Protein AF-A0A933IE70-F1 (afdb_monomer_lite)

Structure (mmCIF, N/CA/C/O backbone):
data_AF-A0A933IE70-F1
#
_entry.id   AF-A0A933IE70-F1
#
loop_
_atom_site.group_PDB
_atom_site.id
_atom_site.type_symbol
_atom_site.label_atom_id
_atom_site.label_alt_id
_atom_site.label_comp_id
_atom_site.label_asym_id
_atom_site.label_entity_id
_atom_site.label_seq_id
_atom_site.pdbx_PDB_ins_code
_atom_site.Cartn_x
_atom_site.Cartn_y
_atom_site.Cartn_z
_atom_site.occupancy
_atom_site.B_iso_or_equiv
_atom_site.auth_seq_id
_atom_site.auth_comp_id
_atom_site.auth_asym_id
_atom_site.auth_atom_id
_atom_site.pdbx_PDB_model_num
ATOM 1 N N . MET A 1 1 ? 21.803 9.027 -7.345 1.00 64.06 1 MET A N 1
ATOM 2 C CA . MET A 1 1 ? 20.384 8.724 -7.070 1.00 64.06 1 MET A CA 1
ATOM 3 C C . MET A 1 1 ? 19.735 10.018 -6.611 1.00 64.06 1 MET A C 1
ATOM 5 O O . MET A 1 1 ? 20.336 10.688 -5.778 1.00 64.06 1 MET A O 1
ATOM 9 N N . GLY A 1 2 ? 18.633 10.448 -7.228 1.00 88.12 2 GLY A N 1
ATOM 10 C CA . GLY A 1 2 ? 18.007 11.730 -6.888 1.00 88.12 2 GLY A CA 1
ATOM 11 C C . GLY A 1 2 ? 17.283 11.669 -5.539 1.00 88.12 2 GLY A C 1
ATOM 12 O O . GLY A 1 2 ? 16.903 10.592 -5.092 1.00 88.12 2 GLY A O 1
ATOM 13 N N . HIS A 1 3 ? 17.045 12.817 -4.901 1.00 89.12 3 HIS A N 1
ATOM 14 C CA . HIS A 1 3 ? 16.307 12.882 -3.628 1.00 89.12 3 HIS A CA 1
ATOM 15 C C . HIS A 1 3 ? 14.914 12.221 -3.717 1.00 89.12 3 HIS A C 1
ATOM 17 O O . HIS A 1 3 ? 14.511 11.470 -2.833 1.00 89.12 3 HIS A O 1
ATOM 23 N N . PHE A 1 4 ? 14.211 12.408 -4.839 1.00 89.69 4 PHE A N 1
ATOM 24 C CA . PHE A 1 4 ? 12.915 11.769 -5.090 1.00 89.69 4 PHE A CA 1
ATOM 25 C C . PHE A 1 4 ? 12.994 10.246 -5.260 1.00 89.69 4 PHE A C 1
ATOM 27 O O . PHE A 1 4 ? 12.036 9.547 -4.942 1.00 89.69 4 PHE A O 1
ATOM 34 N N . ASP A 1 5 ? 14.120 9.709 -5.733 1.00 93.44 5 ASP A N 1
ATOM 35 C CA . ASP A 1 5 ? 14.305 8.258 -5.835 1.00 93.44 5 ASP A CA 1
ATOM 36 C C . ASP A 1 5 ? 14.406 7.629 -4.446 1.00 93.44 5 ASP A C 1
ATOM 38 O O . ASP A 1 5 ? 13.807 6.589 -4.199 1.00 93.44 5 ASP A O 1
ATOM 42 N N . GLN A 1 6 ? 15.102 8.296 -3.523 1.00 93.44 6 GLN A N 1
ATOM 43 C CA . GLN A 1 6 ? 15.223 7.842 -2.137 1.00 93.44 6 GLN A CA 1
ATOM 44 C C . GLN A 1 6 ? 13.861 7.826 -1.435 1.00 93.44 6 GLN A C 1
ATOM 46 O O . GLN A 1 6 ? 13.533 6.857 -0.758 1.00 93.44 6 GLN A O 1
ATOM 51 N N . LEU A 1 7 ? 13.035 8.858 -1.646 1.00 93.50 7 LEU A N 1
ATOM 52 C CA . LEU A 1 7 ? 11.674 8.905 -1.100 1.00 93.50 7 LEU A CA 1
ATOM 53 C C . LEU A 1 7 ? 10.782 7.797 -1.673 1.00 93.50 7 LEU A C 1
ATOM 55 O O . LEU A 1 7 ? 10.046 7.152 -0.927 1.00 93.50 7 LEU A O 1
ATOM 59 N N . ARG A 1 8 ? 10.868 7.538 -2.985 1.00 94.50 8 ARG A N 1
ATOM 60 C CA . ARG A 1 8 ? 10.130 6.435 -3.619 1.00 94.50 8 ARG A CA 1
ATOM 61 C C . ARG A 1 8 ? 10.550 5.082 -3.062 1.00 94.50 8 ARG A C 1
ATOM 63 O O . ARG A 1 8 ? 9.685 4.267 -2.767 1.00 94.50 8 ARG A O 1
ATOM 70 N N . GLN A 1 9 ? 11.849 4.858 -2.897 1.00 95.50 9 GLN A N 1
ATOM 71 C CA . GLN A 1 9 ? 12.360 3.623 -2.314 1.00 95.50 9 GLN A CA 1
ATOM 72 C C . GLN A 1 9 ? 11.875 3.441 -0.869 1.00 95.50 9 GLN A C 1
ATOM 74 O O . GLN A 1 9 ? 11.290 2.410 -0.560 1.00 95.50 9 GLN A O 1
ATOM 79 N N . ALA A 1 10 ? 12.024 4.457 -0.016 1.00 95.38 10 ALA A N 1
ATOM 80 C CA . ALA A 1 10 ? 11.586 4.382 1.378 1.00 95.38 10 ALA A CA 1
ATOM 81 C C . ALA A 1 10 ? 10.072 4.125 1.502 1.00 95.38 10 ALA A C 1
ATOM 83 O O . ALA A 1 10 ? 9.631 3.343 2.342 1.00 95.38 10 ALA A O 1
ATOM 84 N N . SER A 1 11 ? 9.266 4.746 0.633 1.00 95.50 11 SER A N 1
ATOM 85 C CA . SER A 1 11 ? 7.828 4.473 0.560 1.00 95.50 11 SER 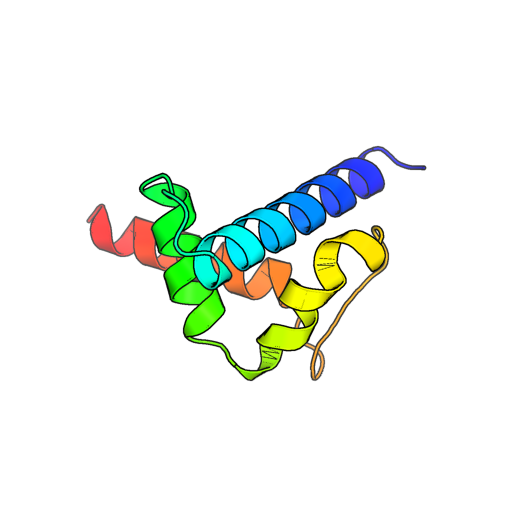A CA 1
ATOM 86 C C . SER A 1 11 ? 7.561 3.000 0.242 1.00 95.50 11 SER A C 1
ATOM 88 O O . SER A 1 11 ? 6.796 2.348 0.949 1.00 95.50 11 SER A O 1
ATOM 90 N N . ARG A 1 12 ? 8.238 2.441 -0.764 1.00 96.62 12 ARG A N 1
ATOM 91 C CA . ARG A 1 12 ? 8.076 1.040 -1.174 1.00 96.62 12 ARG A CA 1
ATOM 92 C C . ARG A 1 12 ? 8.509 0.048 -0.101 1.00 96.62 12 ARG A C 1
ATOM 94 O O . ARG A 1 12 ? 7.793 -0.922 0.142 1.00 96.62 12 ARG A O 1
ATOM 101 N N . GLU A 1 13 ? 9.612 0.314 0.585 1.00 97.25 13 GLU A N 1
ATOM 102 C CA . GLU A 1 13 ? 10.050 -0.476 1.741 1.00 97.25 13 GLU A CA 1
ATOM 103 C C . GLU A 1 13 ? 8.997 -0.446 2.862 1.00 97.25 13 GLU A C 1
ATOM 105 O O . GLU A 1 13 ? 8.716 -1.472 3.483 1.00 97.25 13 GLU A O 1
ATOM 110 N N . ASN A 1 14 ? 8.343 0.700 3.085 1.00 97.75 14 ASN A N 1
ATOM 111 C CA . ASN A 1 14 ? 7.266 0.807 4.067 1.00 97.75 14 ASN A CA 1
ATOM 112 C C . ASN A 1 14 ? 6.024 -0.018 3.684 1.00 97.75 14 ASN A C 1
ATOM 114 O O . ASN A 1 14 ? 5.485 -0.722 4.538 1.00 97.75 14 ASN A O 1
ATOM 118 N N . PHE A 1 15 ? 5.602 0.018 2.415 1.00 98.31 15 PHE A N 1
ATOM 119 C CA . PHE A 1 15 ? 4.521 -0.840 1.910 1.00 98.31 15 PHE A CA 1
ATOM 120 C C . PHE A 1 15 ? 4.853 -2.326 2.098 1.00 98.31 15 PHE A C 1
ATOM 122 O O . PHE A 1 15 ? 4.029 -3.071 2.626 1.00 98.31 15 PHE A O 1
ATOM 129 N N . HIS A 1 16 ? 6.073 -2.747 1.749 1.00 98.38 16 HIS A N 1
ATOM 130 C CA . HIS A 1 16 ? 6.513 -4.128 1.966 1.00 98.38 16 HIS A CA 1
ATOM 131 C C . HIS A 1 16 ? 6.438 -4.519 3.448 1.00 98.38 16 HIS A C 1
ATOM 133 O O . HIS A 1 16 ? 5.887 -5.554 3.811 1.00 98.38 16 HIS A O 1
ATOM 139 N N . ARG A 1 17 ? 6.943 -3.656 4.338 1.00 98.56 17 ARG A N 1
ATOM 140 C CA . ARG A 1 17 ? 6.941 -3.900 5.785 1.00 98.56 17 ARG A CA 1
ATOM 141 C C . ARG A 1 17 ? 5.527 -4.069 6.347 1.00 98.56 17 ARG A C 1
ATOM 143 O O . ARG A 1 17 ? 5.325 -4.951 7.182 1.00 98.56 17 ARG A O 1
ATOM 150 N N . ILE A 1 18 ? 4.573 -3.237 5.921 1.00 98.69 18 ILE A N 1
ATOM 151 C CA . ILE A 1 18 ? 3.163 -3.361 6.326 1.00 98.69 18 ILE A CA 1
ATOM 152 C C . ILE A 1 18 ? 2.595 -4.694 5.829 1.00 98.69 18 ILE A C 1
ATOM 154 O O . ILE A 1 18 ? 1.998 -5.426 6.615 1.00 98.69 18 ILE A O 1
ATOM 158 N N . TRP A 1 19 ? 2.846 -5.054 4.567 1.00 98.62 19 TRP A N 1
ATOM 159 C CA . TRP A 1 19 ? 2.402 -6.326 3.994 1.00 98.62 19 TRP A CA 1
ATOM 160 C C . TRP A 1 19 ? 2.929 -7.541 4.766 1.00 98.62 19 TRP A C 1
ATOM 162 O O . TRP A 1 19 ? 2.165 -8.424 5.157 1.00 98.62 19 TRP A O 1
ATOM 172 N N . GLU A 1 20 ? 4.225 -7.556 5.078 1.00 98.62 20 GLU A N 1
ATOM 173 C CA . GLU A 1 20 ? 4.835 -8.602 5.900 1.00 98.62 20 GLU A CA 1
ATOM 174 C C . GLU A 1 20 ? 4.239 -8.660 7.307 1.00 98.62 20 GLU A C 1
ATOM 176 O O . GLU A 1 20 ? 4.008 -9.743 7.845 1.00 98.62 20 GLU A O 1
ATOM 181 N N . ALA A 1 21 ? 3.966 -7.506 7.917 1.00 98.56 21 ALA A N 1
ATOM 182 C CA . ALA A 1 21 ? 3.336 -7.453 9.227 1.00 98.56 21 ALA A CA 1
ATOM 183 C C . ALA A 1 21 ? 1.917 -8.046 9.209 1.00 98.56 21 ALA A C 1
ATOM 185 O O . ALA A 1 21 ? 1.589 -8.802 10.123 1.00 98.56 21 ALA A O 1
ATOM 186 N N . VAL A 1 22 ? 1.131 -7.807 8.152 1.00 98.00 22 VAL A N 1
ATOM 187 C CA . VAL A 1 22 ? -0.181 -8.447 7.944 1.00 98.00 22 VAL A CA 1
ATOM 188 C C . VAL A 1 22 ? -0.039 -9.963 7.831 1.00 98.00 22 VAL A C 1
ATOM 190 O O . VAL A 1 22 ? -0.654 -10.689 8.613 1.00 98.00 22 VAL A O 1
ATOM 193 N N . LYS A 1 23 ? 0.815 -10.458 6.921 1.00 97.62 23 LYS A N 1
ATOM 194 C CA . LYS A 1 23 ? 1.014 -11.907 6.705 1.00 97.62 23 LYS A CA 1
ATOM 195 C C . LYS A 1 23 ? 1.444 -12.642 7.974 1.00 97.62 23 LYS A C 1
ATOM 197 O O . LYS A 1 23 ? 1.112 -13.808 8.164 1.00 97.62 23 LYS A O 1
ATOM 202 N N . GLN A 1 24 ? 2.198 -11.966 8.834 1.00 98.06 24 GLN A N 1
ATOM 203 C CA . GLN A 1 24 ? 2.771 -12.542 10.047 1.00 98.06 24 GLN A CA 1
ATOM 204 C C . GLN A 1 24 ? 1.944 -12.257 11.309 1.00 98.06 24 GLN A C 1
ATOM 206 O O . GLN A 1 24 ? 2.348 -12.661 12.399 1.00 98.06 24 GLN A O 1
ATOM 211 N N . GLY A 1 25 ? 0.814 -11.550 11.192 1.00 97.06 25 GLY A N 1
ATOM 212 C CA . GLY A 1 25 ? -0.022 -11.168 12.333 1.00 97.06 25 GLY A CA 1
ATOM 213 C C . GLY A 1 25 ? 0.694 -10.270 13.348 1.00 97.06 25 GLY A C 1
ATOM 214 O O . GLY A 1 25 ? 0.409 -10.338 14.545 1.00 97.06 25 GLY A O 1
ATOM 215 N N . ARG A 1 26 ? 1.662 -9.460 12.902 1.00 97.69 26 ARG A N 1
ATOM 216 C CA . ARG A 1 26 ? 2.368 -8.503 13.765 1.00 97.69 26 ARG A CA 1
ATOM 217 C C . ARG A 1 26 ? 1.457 -7.323 14.096 1.00 97.69 26 ARG A C 1
ATOM 219 O O . ARG A 1 26 ? 0.562 -6.974 13.332 1.00 97.69 26 ARG A O 1
ATOM 226 N N . ALA A 1 27 ? 1.715 -6.688 15.236 1.00 97.12 27 ALA A N 1
ATOM 227 C CA . ALA A 1 27 ? 1.003 -5.476 15.613 1.00 97.12 27 ALA A CA 1
ATOM 228 C C . ALA A 1 27 ? 1.258 -4.355 14.592 1.00 97.12 27 ALA A C 1
ATOM 230 O O . ALA A 1 27 ? 2.404 -4.112 14.212 1.00 97.12 27 ALA A O 1
ATOM 231 N N . LEU A 1 28 ? 0.181 -3.680 14.199 1.00 98.19 28 LEU A N 1
ATOM 232 C CA . LEU A 1 28 ? 0.181 -2.511 13.328 1.00 98.19 28 LEU A CA 1
ATOM 233 C C . LEU A 1 28 ? -0.295 -1.293 14.123 1.00 98.19 28 LEU A C 1
ATOM 235 O O . LEU A 1 28 ? -1.163 -1.411 14.995 1.00 98.19 28 LEU A O 1
ATOM 239 N N . THR A 1 29 ? 0.244 -0.118 13.816 1.00 97.94 29 THR A N 1
ATOM 240 C CA . THR A 1 29 ? -0.330 1.147 14.290 1.00 97.94 29 THR A CA 1
ATOM 241 C C . THR A 1 29 ? -1.717 1.369 13.667 1.00 97.94 29 THR A C 1
ATOM 243 O O . THR A 1 29 ? -2.051 0.739 12.661 1.00 97.94 29 THR A O 1
ATOM 246 N N . PRO A 1 30 ? -2.551 2.276 14.211 1.00 95.81 30 PRO A N 1
ATOM 247 C CA . PRO A 1 30 ? -3.842 2.595 13.598 1.00 95.81 30 PRO A CA 1
ATOM 248 C C . PRO A 1 30 ? -3.727 3.057 12.139 1.00 95.81 30 PRO A C 1
ATOM 250 O O . PRO A 1 30 ? -4.542 2.665 11.313 1.00 95.81 30 PRO A O 1
ATOM 253 N N . GLU A 1 31 ? -2.704 3.849 11.808 1.00 95.44 31 GLU A N 1
ATOM 254 C CA . GLU A 1 31 ? -2.457 4.296 1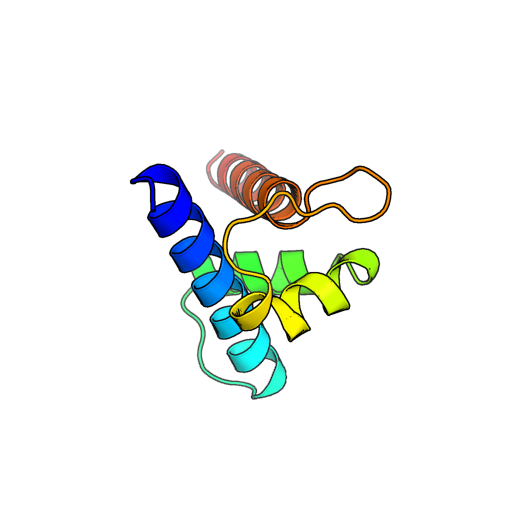0.433 1.00 95.44 31 GLU A CA 1
ATOM 255 C C . GLU A 1 31 ? -2.047 3.130 9.528 1.00 95.44 31 GLU A C 1
ATOM 257 O O . GLU A 1 31 ? -2.629 2.934 8.464 1.00 95.44 31 GLU A O 1
ATOM 262 N N . GLU A 1 32 ? -1.100 2.303 9.975 1.00 98.00 32 GLU A N 1
ATOM 263 C CA . GLU A 1 32 ? -0.670 1.118 9.228 1.00 98.00 32 GLU A CA 1
ATOM 264 C C . GLU A 1 32 ? -1.810 0.128 9.008 1.00 98.00 32 GLU A C 1
ATOM 266 O O . GLU A 1 32 ? -1.850 -0.525 7.971 1.00 98.00 32 GLU A O 1
ATOM 271 N N . LYS A 1 33 ? -2.744 0.025 9.960 1.00 97.81 33 LYS A N 1
ATOM 272 C CA . LYS A 1 33 ? -3.919 -0.829 9.828 1.00 97.81 33 LYS A CA 1
ATOM 273 C C . LYS A 1 33 ? -4.814 -0.383 8.671 1.00 97.81 33 LYS A C 1
ATOM 275 O O . LYS A 1 33 ? -5.239 -1.231 7.901 1.00 97.81 33 LYS A O 1
ATOM 280 N N . ARG A 1 34 ? -5.034 0.922 8.485 1.00 97.50 34 ARG A N 1
ATOM 281 C CA . ARG A 1 34 ? -5.809 1.424 7.333 1.00 97.50 34 ARG A CA 1
ATOM 282 C C . ARG A 1 34 ? -5.126 1.104 6.011 1.00 97.50 34 ARG A C 1
ATOM 284 O O . ARG A 1 34 ? -5.766 0.618 5.087 1.00 97.50 34 ARG A O 1
ATOM 291 N N . PHE A 1 35 ? -3.808 1.307 5.941 1.00 98.50 35 PHE A N 1
ATOM 292 C CA . PHE A 1 35 ? -3.029 0.891 4.774 1.00 98.50 35 PHE A CA 1
ATOM 293 C C . PHE A 1 35 ? -3.127 -0.617 4.538 1.00 98.50 35 PHE A C 1
ATOM 295 O O . PHE A 1 35 ? -3.357 -1.032 3.410 1.00 98.50 35 PHE A O 1
ATOM 302 N N . ALA A 1 36 ? -3.001 -1.436 5.581 1.00 98.50 36 ALA A N 1
ATOM 303 C CA . ALA A 1 36 ? -3.142 -2.884 5.491 1.00 98.50 36 ALA A CA 1
ATOM 304 C C . ALA A 1 36 ? -4.531 -3.318 5.003 1.00 98.50 36 ALA A C 1
ATOM 306 O O . ALA A 1 36 ? -4.626 -4.228 4.179 1.00 98.50 36 ALA A O 1
ATOM 307 N N . ASP A 1 37 ? -5.594 -2.68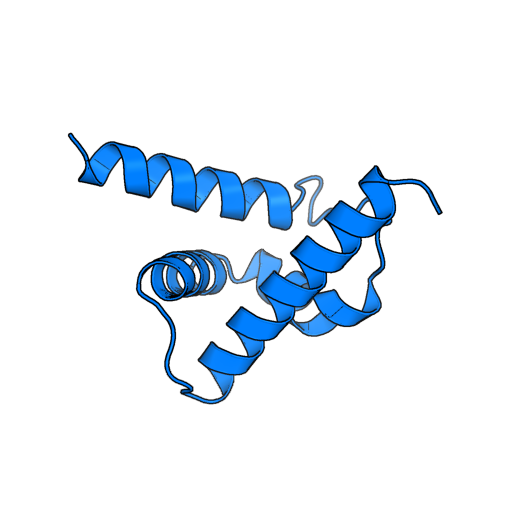5 5.493 1.00 98.12 37 ASP A N 1
ATOM 308 C CA . ASP A 1 37 ? -6.970 -2.977 5.093 1.00 98.12 37 ASP A CA 1
ATOM 309 C C . ASP A 1 37 ? -7.179 -2.611 3.609 1.00 98.12 37 ASP A C 1
ATOM 311 O O . ASP A 1 37 ? -7.616 -3.458 2.826 1.00 98.12 37 ASP A O 1
ATOM 315 N N . ALA A 1 38 ? -6.733 -1.424 3.178 1.00 98.31 38 ALA A N 1
ATOM 316 C CA . ALA A 1 38 ? -6.777 -1.010 1.773 1.00 98.31 38 ALA A CA 1
ATOM 317 C C . ALA A 1 38 ? -5.913 -1.907 0.860 1.00 98.31 38 ALA A C 1
ATOM 319 O O . ALA A 1 38 ? -6.333 -2.283 -0.233 1.00 98.31 38 ALA A O 1
ATOM 320 N N . MET A 1 39 ? -4.711 -2.299 1.297 1.00 98.50 39 MET A N 1
ATOM 321 C CA . MET A 1 39 ? -3.820 -3.190 0.539 1.00 98.50 39 MET A CA 1
ATOM 322 C C . MET A 1 39 ? -4.431 -4.578 0.322 1.00 98.50 39 MET A C 1
ATOM 324 O O . MET A 1 39 ? -4.268 -5.134 -0.763 1.00 98.50 39 MET A O 1
ATOM 328 N N . GLN A 1 40 ? -5.121 -5.127 1.328 1.00 98.38 40 GLN A N 1
ATOM 329 C CA . GLN A 1 40 ? -5.810 -6.423 1.247 1.00 98.38 40 GLN A CA 1
ATOM 330 C C . GLN A 1 40 ? -7.098 -6.360 0.414 1.00 98.38 40 GLN A C 1
ATOM 332 O O . GLN A 1 40 ? -7.503 -7.367 -0.166 1.00 98.38 40 GLN A O 1
ATOM 337 N N . ALA A 1 41 ? -7.745 -5.193 0.344 1.00 98.12 41 ALA A N 1
ATOM 338 C CA . ALA A 1 41 ? -8.942 -4.984 -0.468 1.00 98.12 41 ALA A CA 1
ATOM 339 C C . ALA A 1 41 ? -8.663 -4.984 -1.985 1.00 98.12 41 ALA A C 1
ATOM 341 O O . ALA A 1 41 ? -9.600 -5.120 -2.770 1.00 98.12 41 ALA A O 1
ATOM 342 N N . HIS A 1 42 ? -7.393 -4.867 -2.391 1.00 98.12 42 HIS A N 1
ATOM 343 C CA . HIS A 1 42 ? -6.947 -4.806 -3.785 1.00 98.12 42 HIS A CA 1
ATOM 344 C C . HIS A 1 42 ? -6.041 -6.001 -4.152 1.00 98.12 42 HIS A C 1
ATOM 346 O O . HIS A 1 42 ? -4.810 -5.858 -4.215 1.00 98.12 42 HIS A O 1
ATOM 352 N N . PRO A 1 43 ? -6.618 -7.193 -4.412 1.00 97.69 43 PRO A N 1
ATOM 353 C CA . PRO A 1 43 ? -5.855 -8.389 -4.769 1.00 97.69 43 PRO A CA 1
ATOM 354 C C . PRO A 1 43 ? -5.016 -8.238 -6.044 1.00 97.69 43 PRO A C 1
ATOM 356 O O . PRO A 1 43 ? -3.966 -8.873 -6.160 1.00 97.69 43 PRO A O 1
ATOM 359 N N . GLU A 1 44 ? -5.420 -7.368 -6.971 1.00 97.88 44 GLU A N 1
ATOM 360 C CA . GLU A 1 44 ? -4.668 -7.012 -8.178 1.00 97.88 44 GLU A CA 1
ATOM 361 C C . GLU A 1 44 ? -3.271 -6.445 -7.873 1.00 97.88 44 GLU A C 1
ATOM 363 O O . GLU A 1 44 ? -2.355 -6.567 -8.688 1.00 97.88 44 GLU A O 1
ATOM 368 N N . TYR A 1 45 ? -3.068 -5.886 -6.676 1.00 98.06 45 TYR A N 1
ATOM 369 C CA . TYR A 1 45 ? -1.805 -5.283 -6.259 1.00 98.06 45 TYR A CA 1
ATOM 370 C C . TYR A 1 45 ? -1.000 -6.139 -5.279 1.00 98.06 45 TYR A C 1
ATOM 372 O O . TYR A 1 45 ? 0.098 -5.737 -4.903 1.00 98.06 45 TYR A O 1
ATOM 380 N N . HIS A 1 46 ? -1.460 -7.336 -4.897 1.00 97.88 46 HIS A N 1
ATOM 381 C CA . HIS A 1 46 ? -0.744 -8.173 -3.923 1.00 97.88 46 HIS A CA 1
ATOM 382 C C . HIS A 1 46 ? 0.716 -8.451 -4.319 1.00 97.88 46 HIS A C 1
ATOM 384 O O . HIS A 1 46 ? 1.610 -8.363 -3.479 1.00 97.88 46 HIS A O 1
ATOM 390 N N . ASN A 1 47 ? 0.986 -8.699 -5.606 1.00 97.19 47 ASN A N 1
ATOM 391 C CA . ASN A 1 47 ? 2.359 -8.869 -6.095 1.00 97.19 47 ASN A CA 1
ATOM 392 C C . ASN A 1 47 ? 3.192 -7.583 -5.969 1.00 97.19 47 ASN A C 1
ATOM 394 O O . ASN A 1 47 ? 4.397 -7.657 -5.744 1.00 97.19 47 ASN A O 1
ATOM 398 N N . ALA A 1 48 ? 2.572 -6.407 -6.095 1.00 97.12 48 ALA A N 1
ATOM 399 C CA . ALA A 1 48 ? 3.267 -5.139 -5.907 1.00 97.12 48 ALA A CA 1
ATOM 400 C C . ALA A 1 48 ? 3.779 -5.007 -4.468 1.00 97.12 48 ALA A C 1
ATOM 402 O O . ALA A 1 48 ? 4.897 -4.543 -4.271 1.00 97.12 48 ALA A O 1
ATOM 403 N N . TRP A 1 49 ? 2.999 -5.456 -3.479 1.00 97.88 49 TRP A N 1
ATOM 404 C CA . TRP A 1 49 ? 3.383 -5.447 -2.063 1.00 97.88 49 TRP A CA 1
ATOM 405 C C . TRP A 1 49 ? 4.446 -6.497 -1.748 1.00 97.88 49 TRP A C 1
ATOM 407 O O . TRP A 1 49 ? 5.434 -6.192 -1.073 1.00 97.88 49 TRP A O 1
ATOM 417 N N . GLU A 1 50 ? 4.267 -7.706 -2.286 1.00 97.69 50 GLU A N 1
ATOM 418 C CA . GLU A 1 50 ? 5.167 -8.841 -2.071 1.00 97.69 50 GLU A CA 1
ATOM 419 C C . GLU A 1 50 ? 6.605 -8.523 -2.491 1.00 97.69 50 GLU A C 1
ATOM 421 O O . GLU A 1 50 ? 7.533 -8.879 -1.778 1.00 97.69 50 GLU A O 1
ATOM 426 N N . PHE A 1 51 ? 6.790 -7.802 -3.602 1.00 96.38 51 PHE A N 1
ATOM 427 C CA . PHE A 1 51 ? 8.115 -7.491 -4.155 1.00 96.38 51 PHE A CA 1
ATOM 428 C C . PHE A 1 51 ? 8.547 -6.034 -3.952 1.00 96.38 51 PHE A C 1
ATOM 430 O O . PHE A 1 51 ? 9.519 -5.577 -4.554 1.00 96.38 51 PHE A O 1
ATOM 437 N N . SER A 1 52 ? 7.815 -5.267 -3.143 1.00 95.25 52 SER A N 1
ATOM 438 C CA . SER A 1 52 ? 8.004 -3.818 -3.046 1.00 95.25 52 SER A CA 1
ATOM 439 C C . SER A 1 52 ? 9.406 -3.415 -2.552 1.00 95.25 52 SER A C 1
ATOM 441 O O . SER A 1 52 ? 9.927 -2.375 -2.948 1.00 95.25 52 SER A O 1
ATOM 443 N N . ASP A 1 53 ? 10.059 -4.250 -1.746 1.00 92.94 53 ASP A N 1
ATOM 444 C CA . ASP A 1 53 ? 11.431 -4.058 -1.266 1.00 92.94 53 ASP A CA 1
ATOM 445 C C . ASP A 1 53 ? 12.501 -4.164 -2.372 1.00 92.94 53 ASP A C 1
ATOM 447 O O . ASP A 1 53 ? 13.545 -3.517 -2.285 1.00 92.94 53 ASP A O 1
ATOM 451 N N . VAL A 1 54 ? 12.240 -4.924 -3.442 1.00 92.50 54 VAL A N 1
ATOM 452 C CA . VAL A 1 54 ? 13.211 -5.188 -4.521 1.00 92.50 54 VAL A CA 1
ATOM 453 C C . VAL A 1 54 ? 12.937 -4.439 -5.827 1.00 92.50 54 VAL A C 1
ATOM 455 O O . VAL A 1 54 ? 13.811 -4.385 -6.692 1.00 92.50 54 VAL A O 1
ATOM 458 N N . VAL A 1 55 ? 11.765 -3.813 -5.991 1.00 89.38 55 VAL A N 1
ATOM 459 C CA . VAL A 1 55 ? 11.420 -3.048 -7.212 1.00 89.38 55 VAL A CA 1
ATOM 460 C C . VAL A 1 55 ? 12.299 -1.788 -7.376 1.00 89.38 55 VAL A C 1
ATOM 462 O O . VAL A 1 55 ? 12.453 -1.269 -8.484 1.00 89.38 55 VAL A O 1
ATOM 465 N N . GLY A 1 56 ? 12.918 -1.275 -6.305 1.00 88.38 56 GLY A N 1
ATOM 466 C CA . GLY A 1 56 ? 13.697 -0.026 -6.348 1.00 88.38 56 GLY A CA 1
ATOM 467 C C . GLY A 1 56 ? 12.795 1.193 -6.596 1.00 88.38 56 GLY A C 1
ATOM 468 O O . GLY A 1 56 ? 11.609 1.101 -6.324 1.00 88.38 56 GLY A O 1
ATOM 469 N N . PRO A 1 57 ? 13.279 2.348 -7.091 1.00 91.50 57 PRO A N 1
ATOM 470 C CA . PRO A 1 57 ? 12.473 3.577 -7.236 1.00 91.50 57 PRO A CA 1
ATOM 471 C C . PRO A 1 57 ? 11.866 3.809 -8.637 1.00 91.50 57 PRO A C 1
ATOM 473 O O . PRO A 1 57 ? 11.315 4.881 -8.902 1.00 91.50 57 PRO A O 1
ATOM 476 N N . VAL A 1 58 ? 12.007 2.856 -9.563 1.00 90.44 58 VAL A N 1
ATOM 477 C CA . VAL A 1 58 ? 11.595 3.008 -10.974 1.00 90.44 58 VAL A CA 1
ATOM 478 C C . VAL A 1 58 ? 10.071 3.107 -11.126 1.00 90.44 58 VAL A C 1
ATOM 480 O O . VAL A 1 58 ? 9.360 2.575 -10.275 1.00 90.44 58 VAL A O 1
ATOM 483 N N . PRO A 1 59 ? 9.522 3.752 -12.171 1.00 90.50 59 PRO A N 1
ATOM 484 C CA . PRO A 1 59 ? 8.081 3.710 -12.440 1.00 90.50 59 PRO A CA 1
ATOM 485 C C . PRO A 1 59 ? 7.537 2.274 -12.399 1.00 90.50 59 PRO A C 1
ATOM 487 O O . PRO A 1 59 ? 8.180 1.358 -12.904 1.00 90.50 59 PRO A O 1
ATOM 490 N N . TYR A 1 60 ? 6.391 2.086 -11.745 1.00 93.62 60 TYR A N 1
ATOM 491 C CA . TYR A 1 60 ? 5.769 0.779 -11.545 1.00 93.62 60 TYR A CA 1
ATOM 492 C C . TYR A 1 60 ? 4.259 0.921 -11.691 1.00 93.62 60 TYR A C 1
ATOM 494 O O . TYR A 1 60 ? 3.659 1.789 -11.050 1.00 93.62 60 TYR A O 1
ATOM 502 N N . GLU A 1 61 ? 3.671 0.078 -12.532 1.00 96.19 61 GLU A N 1
ATOM 503 C CA . GLU A 1 61 ? 2.253 0.098 -12.869 1.00 96.19 61 GLU A CA 1
ATOM 504 C C . GLU A 1 61 ? 1.726 -1.333 -12.988 1.00 96.19 61 GLU A C 1
ATOM 506 O O . GLU A 1 61 ? 2.415 -2.225 -13.485 1.00 96.19 61 GLU A O 1
ATOM 511 N N . VAL A 1 62 ? 0.485 -1.526 -12.558 1.00 95.69 62 VAL A N 1
ATOM 512 C CA . VAL A 1 62 ? -0.322 -2.724 -12.787 1.00 95.69 62 VAL A CA 1
ATOM 513 C C . VAL A 1 62 ? -1.515 -2.267 -13.614 1.00 95.69 62 VAL A C 1
ATOM 515 O O . VAL A 1 62 ? -2.234 -1.363 -13.203 1.00 95.69 62 VAL A O 1
ATOM 518 N N . GLU A 1 63 ? -1.664 -2.818 -14.819 1.00 94.06 63 GLU A N 1
ATOM 519 C CA . GLU A 1 63 ? -2.727 -2.431 -15.765 1.00 94.06 63 GLU A CA 1
ATOM 520 C C . GLU A 1 63 ? -2.805 -0.910 -16.040 1.00 94.06 63 GLU A C 1
ATOM 522 O O . GLU A 1 63 ? -3.873 -0.348 -16.264 1.00 94.06 63 GLU A O 1
ATOM 527 N N . GLY A 1 64 ? -1.653 -0.227 -16.037 1.00 96.12 64 GLY A N 1
ATOM 528 C CA . GLY A 1 64 ? -1.559 1.223 -16.265 1.00 96.12 64 GLY A CA 1
ATOM 529 C C . GLY A 1 64 ? -1.858 2.090 -15.036 1.00 96.12 64 GLY A C 1
ATOM 530 O O . GLY A 1 64 ? -1.917 3.313 -15.152 1.00 96.12 64 GLY A O 1
ATOM 531 N N . VAL A 1 65 ? -2.037 1.489 -13.855 1.00 97.12 65 VAL A N 1
ATOM 532 C CA . VAL A 1 65 ? -2.265 2.195 -12.586 1.00 97.12 65 VAL A CA 1
ATOM 533 C C . VAL A 1 65 ? -1.079 1.986 -11.652 1.00 97.12 65 VAL A C 1
ATOM 535 O O . VAL A 1 65 ? -0.591 0.872 -11.494 1.00 97.12 65 VAL A O 1
ATOM 538 N N . ASN A 1 66 ? -0.611 3.052 -11.000 1.00 97.12 66 ASN A N 1
ATOM 539 C CA . ASN A 1 66 ? 0.436 2.963 -9.983 1.00 97.12 66 ASN A CA 1
ATOM 540 C C . ASN A 1 66 ? -0.170 2.532 -8.629 1.00 97.12 66 ASN A C 1
ATOM 542 O O . ASN A 1 66 ? -0.866 3.343 -8.008 1.00 97.12 66 ASN A O 1
ATOM 546 N N . PRO A 1 67 ? 0.122 1.318 -8.122 1.00 97.69 67 PRO A N 1
ATOM 547 C CA . PRO A 1 67 ? -0.512 0.797 -6.909 1.00 97.69 67 PRO A CA 1
ATOM 548 C C . PRO A 1 67 ? -0.209 1.629 -5.663 1.00 97.69 67 PRO A C 1
ATOM 550 O O . PRO A 1 67 ? -1.091 1.877 -4.844 1.00 97.69 67 PRO A O 1
ATOM 553 N N . TYR A 1 68 ? 1.030 2.108 -5.529 1.00 97.50 68 TYR A N 1
ATOM 554 C CA . TYR A 1 68 ? 1.461 2.907 -4.379 1.00 97.50 68 TYR A CA 1
ATOM 555 C C . TYR A 1 68 ? 0.691 4.221 -4.292 1.00 97.50 68 TYR A C 1
ATOM 557 O O . TYR A 1 68 ? 0.251 4.624 -3.214 1.00 97.50 68 TYR A O 1
ATOM 565 N N . LEU A 1 69 ? 0.510 4.880 -5.440 1.00 96.88 69 LEU A N 1
ATOM 566 C CA . LEU A 1 69 ? -0.279 6.102 -5.523 1.00 96.88 69 LEU A CA 1
ATOM 567 C C . LEU A 1 69 ? -1.753 5.817 -5.231 1.00 96.88 69 LEU A C 1
ATOM 569 O O . LEU A 1 69 ? -2.356 6.533 -4.436 1.00 96.88 69 LEU A O 1
ATOM 573 N N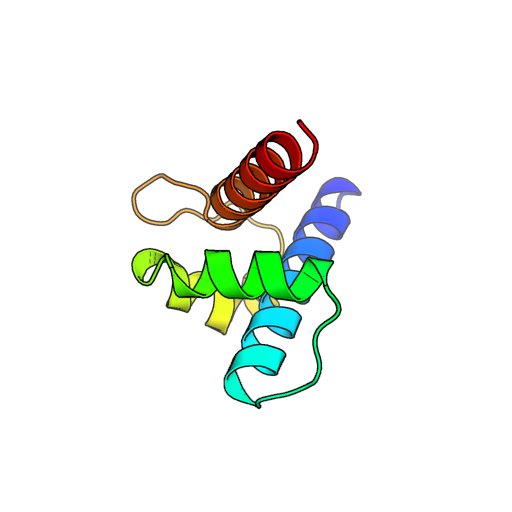 . HIS A 1 70 ? -2.303 4.765 -5.842 1.00 98.19 70 HIS A N 1
ATOM 574 C CA . HIS A 1 70 ? -3.696 4.364 -5.660 1.00 98.19 70 HIS A CA 1
ATOM 575 C C . HIS A 1 70 ? -4.027 4.130 -4.185 1.00 98.19 70 HIS A C 1
ATOM 577 O O . HIS A 1 70 ? -4.944 4.759 -3.669 1.00 98.19 70 HIS A O 1
ATOM 583 N N . ILE A 1 71 ? -3.254 3.296 -3.481 1.00 98.31 71 ILE A N 1
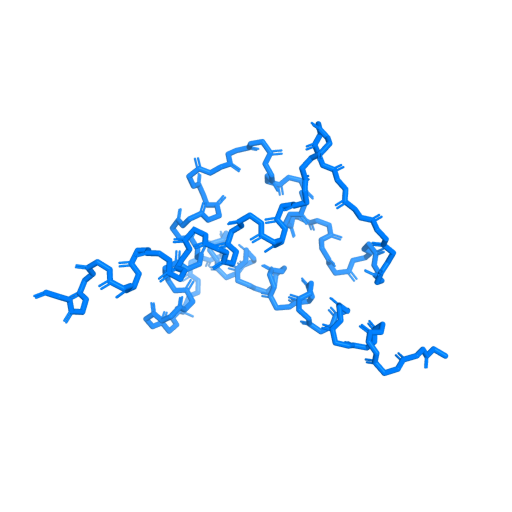ATOM 584 C CA . ILE A 1 71 ? -3.518 2.997 -2.066 1.00 98.31 71 ILE A CA 1
ATOM 585 C C . ILE A 1 71 ? -3.306 4.219 -1.176 1.00 98.31 71 ILE A C 1
ATOM 587 O O . ILE A 1 71 ? -4.094 4.454 -0.265 1.00 98.31 71 ILE A O 1
ATOM 591 N N . THR A 1 72 ? -2.283 5.034 -1.446 1.00 97.75 72 THR A N 1
ATOM 592 C CA . THR A 1 72 ? -2.085 6.274 -0.682 1.00 97.75 72 THR A CA 1
ATOM 593 C C . THR A 1 72 ? -3.304 7.192 -0.811 1.00 97.75 72 THR A C 1
ATOM 595 O O . THR A 1 72 ? -3.793 7.706 0.191 1.00 97.75 72 THR A O 1
ATOM 598 N N . ALA A 1 73 ? -3.829 7.362 -2.028 1.00 97.88 73 ALA A N 1
ATOM 599 C CA . ALA A 1 73 ? -5.028 8.159 -2.272 1.00 97.88 73 ALA A CA 1
ATOM 600 C C . ALA A 1 73 ? -6.280 7.542 -1.626 1.00 97.88 73 ALA A C 1
ATOM 602 O O . ALA A 1 73 ? -7.063 8.268 -1.021 1.00 97.88 73 ALA A O 1
ATOM 603 N N . HIS A 1 74 ? -6.436 6.217 -1.711 1.00 97.56 74 HIS A N 1
ATOM 604 C CA . HIS A 1 74 ? -7.523 5.466 -1.081 1.00 97.56 74 HIS A CA 1
ATOM 605 C C . HIS A 1 74 ? -7.602 5.773 0.422 1.00 97.56 74 HIS A C 1
ATOM 607 O O . HIS A 1 74 ? -8.611 6.293 0.891 1.00 97.56 74 HIS A O 1
ATOM 613 N N . VAL A 1 75 ? -6.497 5.571 1.150 1.00 97.56 75 VAL A N 1
ATOM 614 C CA . VAL A 1 75 ? -6.427 5.801 2.603 1.00 97.56 75 VAL A CA 1
ATOM 615 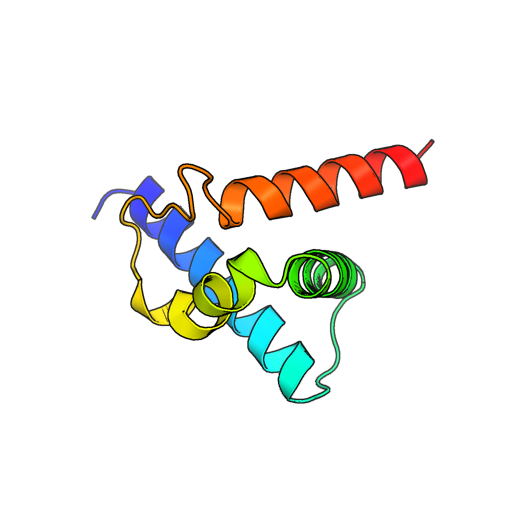C C . VAL A 1 75 ? -6.648 7.273 2.961 1.00 97.56 75 VAL A C 1
ATOM 617 O O . VAL A 1 75 ? -7.297 7.581 3.958 1.00 97.56 75 VAL A O 1
ATOM 620 N N . MET A 1 76 ? -6.123 8.212 2.167 1.00 97.00 76 MET A N 1
ATOM 621 C CA . MET A 1 76 ? -6.336 9.646 2.409 1.00 97.00 76 MET A CA 1
ATOM 622 C C . MET A 1 76 ? -7.811 10.042 2.298 1.00 97.00 76 MET A C 1
ATOM 624 O O . MET A 1 76 ? -8.289 10.821 3.120 1.00 97.00 76 MET A O 1
ATOM 628 N N . ILE A 1 77 ? -8.526 9.513 1.302 1.00 96.31 77 ILE A N 1
ATOM 629 C CA . ILE A 1 77 ? -9.952 9.795 1.108 1.00 96.31 77 ILE A CA 1
ATOM 630 C C . ILE A 1 77 ? -10.774 9.186 2.246 1.00 96.31 77 ILE A C 1
ATOM 632 O O . ILE A 1 77 ? -11.618 9.878 2.809 1.00 96.31 77 ILE A O 1
ATOM 636 N N . GLU A 1 78 ? -10.504 7.935 2.626 1.00 93.75 78 GLU A N 1
ATOM 637 C CA . GLU A 1 78 ? -11.174 7.294 3.766 1.00 93.75 78 GLU A CA 1
ATOM 638 C C . GLU A 1 78 ? -10.973 8.086 5.062 1.00 93.75 78 GLU A C 1
ATOM 640 O O . GLU A 1 78 ? -11.939 8.391 5.756 1.00 93.75 78 GLU A O 1
ATOM 645 N N . ASN A 1 79 ? -9.737 8.509 5.344 1.00 93.00 79 ASN A N 1
ATOM 646 C CA . ASN A 1 79 ? -9.433 9.324 6.519 1.00 93.00 79 ASN A CA 1
ATOM 647 C C . ASN A 1 79 ? -10.193 10.656 6.536 1.00 93.00 79 ASN A C 1
ATOM 649 O O . ASN A 1 79 ? -10.597 11.104 7.605 1.00 93.00 79 ASN A O 1
ATOM 653 N N . GLN A 1 80 ? -10.366 11.306 5.381 1.00 94.00 80 GLN A N 1
ATOM 654 C CA . GLN A 1 80 ? -11.116 12.560 5.305 1.00 94.00 80 GLN A CA 1
ATOM 655 C C . GLN A 1 80 ? -12.602 12.342 5.607 1.00 94.00 80 GLN A C 1
ATOM 657 O O . GLN A 1 80 ? -13.194 13.146 6.316 1.00 94.00 80 GLN A O 1
ATOM 662 N N . LEU A 1 81 ? -13.187 11.253 5.104 1.00 92.88 81 LEU A N 1
ATOM 663 C CA . LEU A 1 81 ? -14.591 10.917 5.353 1.00 92.88 81 LEU A CA 1
ATOM 664 C C . LEU A 1 81 ? -14.859 10.530 6.813 1.00 92.88 81 LEU A C 1
ATOM 666 O O . LEU A 1 81 ? -15.958 10.757 7.297 1.00 92.88 81 LEU A O 1
ATOM 670 N N . GLU A 1 82 ? -13.884 9.940 7.509 1.00 89.56 82 GLU A N 1
ATOM 671 C CA . GLU A 1 82 ? -13.992 9.641 8.946 1.00 89.56 82 GLU A CA 1
ATOM 672 C C . GLU A 1 82 ? -13.830 10.878 9.844 1.00 89.56 82 GLU A C 1
ATOM 674 O O . GLU A 1 82 ? -14.239 10.852 11.007 1.00 89.56 82 GLU A O 1
ATOM 679 N N . ALA A 1 83 ? -13.162 11.921 9.345 1.00 84.19 83 ALA A N 1
ATOM 680 C CA . ALA A 1 83 ? -12.907 13.150 10.090 1.00 84.19 83 ALA A CA 1
ATOM 681 C C . ALA A 1 83 ? -14.085 14.141 10.049 1.00 84.19 83 ALA A C 1
ATOM 683 O O . ALA A 1 83 ? -14.126 15.046 10.890 1.00 84.19 83 ALA A O 1
ATOM 684 N N . ASP A 1 84 ? -15.000 13.966 9.091 1.00 65.81 84 ASP A N 1
ATOM 685 C CA . ASP A 1 84 ? -16.239 14.736 8.917 1.00 65.81 84 ASP A CA 1
ATOM 686 C C . ASP A 1 84 ? -17.402 14.149 9.746 1.00 65.81 84 ASP A C 1
ATOM 688 O O . ASP A 1 84 ? -18.173 14.954 10.325 1.00 65.81 84 ASP A O 1
#

Sequence (84 aa):
MGHFDQLRQASRENFHRIWEAVKQGRALTPEEKRFADAMQAHPEYHNAWEFSDVVGPVPYEVEGVNPYLHITAHVMIENQLEAD

Secondary structure (DSSP, 8-state):
--HHHHHHHHHHHHHHHHHHHHHTT----HHHHHHHHHHHH-GGGHHHHHTTTTSTTS---BTTB-HHHHHHHHHHHHHHHHH-

Radius of gyration: 12.88 Å; chains: 1; bounding box: 37×27×32 Å

Foldseek 3Di:
DDPQLVVQLVLLVLLLVLLVCVVVVHDDDPLSVLLNVLCVVCPLCNVCNPCSNPPGRDDDDRVNHRVSVVSVVVSVVVVVVVVD

pLDDT: mean 95.13, std 5.61, range [64.06, 98.69]